Protein AF-A0A1B1U6X2-F1 (afdb_monomer_lite)

Secondary structure (DSSP, 8-state):
--SSSHHHHHHHS--TTSTTSTTTTS-EE-SSHHHHHHHHHHHHHHHHHHHHTTT-HHHHHHHHHH-EETTEE-TT-EEEEEETTEEEEEE---HHHHHHHS-HHHHHHHHHHHHHHHHHHHHHHHHHHHHT-------------------

Foldseek 3Di:
DDDPPVVVVVVVVPDPPCVVPDDPPAAPAVVDVVLLLQLLVLLLVLLVVLLVVQLPLVVNVVSQQPRDDPNHRNAPGWHWDDADNDIDIDHHYDLNVVSPPDDSVSNSVVSVVSSVVSVVVVVVSVVRVVVPPDDDPPPPPDDDDPDDDDD

Organism: NCBI:txid222136

Radius of gyration: 24.83 Å; chains: 1; bounding box: 67×34×92 Å

InterPro domains:
  IPR032411 Flagellar FLiS export co-chaperone, HP1076 [PF16522] (8-125)
  IPR038315 FLiS export co-chaperone, HP1076 superfamily [G3DSA:3.30.1120.180] (26-130)

pLDDT: mean 71.22, std 22.13, range [34.31, 96.0]

Structure (mmCIF, N/CA/C/O backbone):
data_AF-A0A1B1U6X2-F1
#
_entry.id   AF-A0A1B1U6X2-F1
#
loop_
_atom_site.group_PDB
_atom_site.id
_atom_site.type_symbol
_atom_site.label_atom_id
_atom_site.label_alt_id
_atom_site.label_comp_id
_atom_site.label_asym_id
_atom_site.label_entity_id
_atom_site.label_seq_id
_atom_site.pdbx_PDB_ins_code
_atom_site.Cartn_x
_atom_site.Cartn_y
_atom_site.Cartn_z
_atom_site.occupancy
_atom_site.B_iso_or_equiv
_atom_site.auth_seq_id
_atom_site.auth_comp_id
_atom_site.auth_asym_id
_atom_site.auth_atom_id
_atom_site.pdbx_PDB_model_num
ATOM 1 N N . MET A 1 1 ? 53.150 -18.823 -0.317 1.00 41.47 1 MET A N 1
ATOM 2 C CA . MET A 1 1 ? 52.263 -17.811 0.296 1.00 41.47 1 MET A CA 1
ATOM 3 C C . MET A 1 1 ? 51.822 -16.881 -0.819 1.00 41.47 1 MET A C 1
ATOM 5 O O . MET A 1 1 ? 52.697 -16.393 -1.510 1.00 41.47 1 MET A O 1
ATOM 9 N N . GLU A 1 2 ? 50.568 -16.639 -1.176 1.00 43.94 2 GLU A N 1
ATOM 10 C CA . GLU A 1 2 ? 49.226 -17.079 -0.783 1.00 43.94 2 GLU A CA 1
ATOM 11 C C . GLU A 1 2 ? 48.370 -16.783 -2.033 1.00 43.94 2 GLU A C 1
ATOM 13 O O . GLU A 1 2 ? 48.168 -15.622 -2.370 1.00 43.94 2 GLU A O 1
ATOM 18 N N . LYS A 1 3 ? 47.943 -17.797 -2.797 1.00 43.44 3 LYS A N 1
ATOM 19 C CA . LYS A 1 3 ? 47.041 -17.609 -3.961 1.00 43.44 3 LYS A CA 1
ATOM 20 C C . LYS A 1 3 ? 45.992 -18.717 -4.098 1.00 43.44 3 LYS A C 1
ATOM 22 O O . LYS A 1 3 ? 45.385 -18.867 -5.151 1.00 43.44 3 LYS A O 1
ATOM 27 N N . THR A 1 4 ? 45.764 -19.495 -3.042 1.00 52.69 4 THR A N 1
ATOM 28 C CA . THR A 1 4 ? 44.969 -20.731 -3.146 1.00 52.69 4 THR A CA 1
ATOM 29 C C . THR A 1 4 ? 43.626 -20.657 -2.419 1.00 52.69 4 THR A C 1
ATOM 31 O O . THR A 1 4 ? 42.765 -21.494 -2.654 1.00 52.69 4 THR A O 1
ATOM 34 N N . SER A 1 5 ? 43.383 -19.637 -1.593 1.00 44.06 5 SER A N 1
ATOM 35 C CA . SER A 1 5 ? 42.182 -19.615 -0.747 1.00 44.06 5 SER A CA 1
ATOM 36 C C . SER A 1 5 ? 40.951 -18.990 -1.414 1.0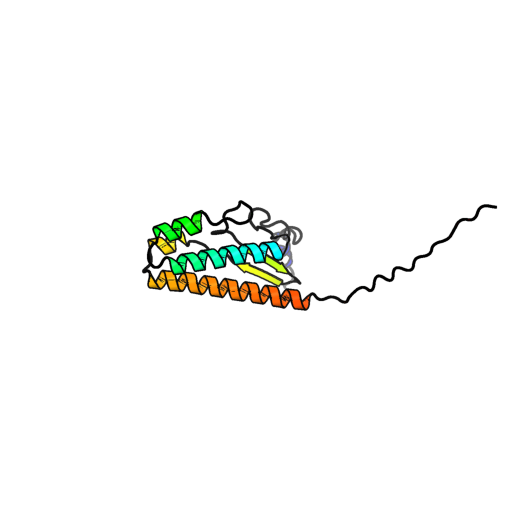0 44.06 5 SER A C 1
ATOM 38 O O . SER A 1 5 ? 39.844 -19.280 -0.988 1.00 44.06 5 SER A O 1
ATOM 40 N N . ILE A 1 6 ? 41.099 -18.181 -2.474 1.00 49.53 6 ILE A N 1
ATOM 41 C CA . ILE A 1 6 ? 39.957 -17.487 -3.112 1.00 49.53 6 ILE A CA 1
ATOM 42 C C . ILE A 1 6 ? 39.252 -18.354 -4.171 1.00 49.53 6 ILE A C 1
ATOM 44 O O . ILE A 1 6 ? 38.029 -18.294 -4.285 1.00 49.53 6 ILE A O 1
ATOM 48 N N . SER A 1 7 ? 39.966 -19.218 -4.906 1.00 45.41 7 SER A N 1
ATOM 49 C CA . SER A 1 7 ? 39.327 -20.022 -5.969 1.00 45.41 7 SER A CA 1
ATOM 50 C C . SER A 1 7 ? 38.522 -21.218 -5.444 1.00 45.41 7 SER A C 1
ATOM 52 O O . SER A 1 7 ? 37.693 -21.771 -6.164 1.00 45.41 7 SER A O 1
ATOM 54 N N . ILE A 1 8 ? 38.714 -21.596 -4.175 1.00 48.94 8 ILE A N 1
ATOM 55 C CA . ILE A 1 8 ? 37.947 -22.672 -3.533 1.00 48.94 8 ILE A CA 1
ATOM 56 C C . ILE A 1 8 ? 36.552 -22.172 -3.121 1.00 48.94 8 ILE A C 1
ATOM 58 O O . ILE A 1 8 ? 35.578 -22.908 -3.281 1.00 48.94 8 ILE A O 1
ATOM 62 N N . PHE A 1 9 ? 36.417 -20.905 -2.709 1.00 40.00 9 PHE A N 1
ATOM 63 C CA . PHE A 1 9 ? 35.105 -20.313 -2.410 1.00 40.00 9 PHE A CA 1
ATOM 64 C C . PHE A 1 9 ? 34.248 -20.096 -3.666 1.00 40.00 9 PHE A C 1
ATOM 66 O O . PHE A 1 9 ? 33.027 -20.212 -3.598 1.00 40.00 9 PHE A O 1
ATOM 73 N N . GLN A 1 10 ? 34.867 -19.890 -4.833 1.00 43.75 10 GLN A N 1
ATOM 74 C CA . GLN A 1 10 ? 34.148 -19.773 -6.109 1.00 43.75 10 GLN A CA 1
ATOM 75 C C . GLN A 1 10 ? 33.544 -21.090 -6.617 1.00 43.75 10 GLN A C 1
ATOM 77 O O . GLN A 1 10 ? 32.618 -21.051 -7.417 1.00 43.75 10 GLN A O 1
ATOM 82 N N . LYS A 1 11 ? 34.021 -22.260 -6.169 1.00 47.62 11 LYS A N 1
ATOM 83 C CA . LYS A 1 11 ? 33.470 -23.557 -6.609 1.00 47.62 11 LYS A CA 1
ATOM 84 C C . LYS A 1 11 ? 32.282 -24.055 -5.781 1.00 47.62 11 LYS A C 1
ATOM 86 O O . LYS A 1 11 ? 31.564 -24.926 -6.258 1.00 47.62 11 LYS A O 1
ATOM 91 N N . HIS A 1 12 ? 32.079 -23.525 -4.572 1.00 47.03 12 HIS A N 1
ATOM 92 C CA . HIS A 1 12 ? 30.889 -23.805 -3.752 1.00 47.03 12 HIS A CA 1
ATOM 93 C C . HIS A 1 12 ? 29.770 -22.774 -3.947 1.00 47.03 12 HIS A C 1
ATOM 95 O O . HIS A 1 12 ? 28.614 -23.076 -3.670 1.00 47.03 12 HIS A O 1
ATOM 101 N N . LEU A 1 13 ? 30.090 -21.589 -4.474 1.00 41.44 13 LEU A N 1
ATOM 102 C CA . LEU A 1 13 ? 29.113 -20.638 -5.001 1.00 41.44 13 LEU A CA 1
ATOM 103 C C . LEU A 1 13 ? 28.803 -21.022 -6.448 1.00 41.44 13 LEU A C 1
ATOM 105 O O . LEU A 1 13 ? 29.250 -20.370 -7.388 1.00 41.44 13 LEU A O 1
ATOM 109 N N . GLY A 1 14 ? 28.127 -22.163 -6.600 1.00 36.25 14 GLY A N 1
ATOM 110 C CA . GLY A 1 14 ? 27.686 -22.679 -7.888 1.00 36.25 14 GLY A CA 1
ATOM 111 C C . GLY A 1 14 ? 27.093 -21.567 -8.749 1.00 36.25 14 GLY A C 1
ATOM 112 O O . GLY A 1 14 ? 26.214 -20.845 -8.301 1.00 36.25 14 GLY A O 1
ATOM 113 N N . SER A 1 15 ? 27.645 -21.452 -9.955 1.00 38.19 15 SER A N 1
ATOM 114 C CA . SER A 1 15 ? 27.128 -20.744 -11.123 1.00 38.19 15 SER A CA 1
ATOM 115 C C . SER A 1 15 ? 26.286 -19.490 -10.851 1.00 38.19 15 SER A C 1
ATOM 117 O O . SER A 1 15 ? 25.086 -19.557 -10.595 1.00 38.19 15 SER A O 1
ATOM 119 N N . LEU A 1 16 ? 26.900 -18.326 -11.069 1.00 42.66 16 LEU A N 1
ATOM 120 C CA . LEU A 1 16 ? 26.228 -17.030 -11.239 1.00 42.66 16 LEU A CA 1
ATOM 121 C C . LEU A 1 16 ? 25.209 -16.998 -12.404 1.00 42.66 16 LEU A C 1
ATOM 123 O O . LEU A 1 16 ? 24.564 -15.975 -12.612 1.00 42.66 16 LEU A O 1
ATOM 127 N N . GLU A 1 17 ? 25.018 -18.104 -13.128 1.00 38.16 17 GLU A N 1
ATOM 128 C CA . GLU A 1 17 ? 23.946 -18.286 -14.116 1.00 38.16 17 GLU A CA 1
ATOM 129 C C . GLU A 1 17 ? 22.641 -18.826 -13.494 1.00 38.16 17 GLU A C 1
ATOM 131 O O . GLU A 1 17 ? 21.621 -18.881 -14.169 1.00 38.16 17 GLU A O 1
ATOM 136 N N . ALA A 1 18 ? 22.626 -19.186 -12.203 1.00 38.69 18 ALA A N 1
ATOM 137 C CA . ALA A 1 18 ? 21.410 -19.603 -11.489 1.00 38.69 18 ALA A CA 1
ATOM 138 C C . ALA A 1 18 ? 20.666 -18.439 -10.801 1.00 38.69 18 ALA A C 1
ATOM 140 O O . ALA A 1 18 ? 19.579 -18.628 -10.254 1.00 38.69 18 ALA A O 1
ATOM 141 N N . THR A 1 19 ? 21.221 -17.224 -10.826 1.00 40.22 19 THR A N 1
ATOM 142 C CA . THR A 1 19 ? 20.636 -16.056 -10.142 1.00 40.22 19 THR A CA 1
ATOM 143 C C . THR A 1 19 ? 19.404 -15.465 -10.838 1.00 40.22 19 THR A C 1
ATOM 145 O O . THR A 1 19 ? 18.740 -14.620 -10.251 1.00 40.22 19 THR A O 1
ATOM 148 N N . GLU A 1 20 ? 19.038 -15.941 -12.032 1.00 41.31 20 GLU A N 1
ATOM 149 C CA . GLU A 1 20 ? 17.759 -15.605 -12.688 1.00 41.31 20 GLU A CA 1
ATOM 150 C C . GLU A 1 20 ? 16.592 -16.519 -12.251 1.00 41.31 20 GLU A C 1
ATOM 152 O O . GLU A 1 20 ? 15.440 -16.289 -12.626 1.00 41.31 20 GLU A O 1
ATOM 157 N N . GLN A 1 21 ? 16.864 -17.547 -11.435 1.00 38.69 21 GLN A N 1
ATOM 158 C CA . GLN A 1 21 ? 15.886 -18.569 -11.031 1.00 38.69 21 GLN A CA 1
ATOM 159 C C . GLN A 1 21 ? 15.670 -18.693 -9.519 1.00 38.69 21 GLN A C 1
ATOM 161 O O . GLN A 1 21 ? 14.930 -19.567 -9.070 1.00 38.69 21 GLN A O 1
ATOM 166 N N . ILE A 1 22 ? 16.244 -17.799 -8.713 1.00 36.81 22 ILE A N 1
ATOM 167 C CA . ILE A 1 22 ? 15.995 -17.780 -7.269 1.00 36.81 22 ILE A CA 1
ATOM 168 C C . ILE A 1 22 ? 14.796 -16.853 -7.004 1.00 36.81 22 ILE A C 1
ATOM 170 O O . ILE A 1 22 ? 14.944 -15.636 -6.984 1.00 36.81 22 ILE A O 1
ATOM 174 N N . ASN A 1 23 ? 13.624 -17.474 -6.797 1.00 34.31 23 ASN A N 1
ATOM 175 C CA . ASN A 1 23 ? 12.301 -16.909 -6.454 1.00 34.31 23 ASN A CA 1
ATOM 176 C C . ASN A 1 23 ? 11.388 -16.408 -7.594 1.00 34.31 23 ASN A C 1
ATOM 178 O O . ASN A 1 23 ? 10.722 -15.386 -7.451 1.00 34.31 23 ASN A O 1
ATOM 182 N N . GLN A 1 24 ? 11.233 -17.174 -8.680 1.00 37.59 24 GLN A N 1
ATOM 183 C CA . GLN A 1 24 ? 10.109 -16.946 -9.612 1.00 37.59 24 GLN A CA 1
ATOM 184 C C . GLN A 1 24 ? 8.728 -17.345 -9.044 1.00 37.59 24 GLN A C 1
ATOM 186 O O . GLN A 1 24 ? 7.711 -16.947 -9.603 1.00 37.59 24 GLN A O 1
ATOM 191 N N . ASP A 1 25 ? 8.666 -18.056 -7.913 1.00 35.88 25 ASP A N 1
ATOM 192 C CA . ASP A 1 25 ? 7.405 -18.616 -7.398 1.00 35.88 25 ASP A CA 1
ATOM 193 C C . ASP A 1 25 ? 6.590 -17.681 -6.482 1.00 35.88 25 ASP A C 1
ATOM 195 O O . ASP A 1 25 ? 5.488 -18.043 -6.073 1.00 35.88 25 ASP A O 1
ATOM 199 N N . PHE A 1 26 ? 7.069 -16.473 -6.152 1.00 39.72 26 PHE A N 1
ATOM 200 C CA . PHE A 1 26 ? 6.284 -15.553 -5.305 1.00 39.72 26 PHE A CA 1
ATOM 201 C C . PHE A 1 26 ? 6.547 -14.060 -5.526 1.00 39.72 26 PHE A C 1
ATOM 203 O O . PHE A 1 26 ? 6.155 -13.222 -4.719 1.00 39.72 26 PHE A O 1
ATOM 210 N N . ILE A 1 27 ? 7.200 -13.698 -6.625 1.00 41.22 27 ILE A N 1
ATOM 211 C CA . ILE A 1 27 ? 7.265 -12.304 -7.050 1.00 41.22 27 ILE A CA 1
ATOM 212 C C . ILE A 1 27 ? 6.167 -12.178 -8.091 1.00 41.22 27 ILE A C 1
ATOM 214 O O . ILE A 1 27 ? 6.266 -12.772 -9.167 1.00 41.22 27 ILE A O 1
ATOM 218 N N . ARG A 1 28 ? 5.104 -11.418 -7.795 1.00 43.69 28 ARG A N 1
ATOM 219 C CA . ARG A 1 28 ? 4.239 -10.908 -8.860 1.00 43.69 28 ARG A CA 1
ATOM 220 C C . ARG A 1 28 ? 5.135 -9.949 -9.635 1.00 43.69 28 ARG A C 1
ATOM 222 O O . ARG A 1 28 ? 5.227 -8.771 -9.308 1.00 43.69 28 ARG A O 1
ATOM 229 N N . ASN A 1 29 ? 5.894 -10.505 -10.579 1.00 43.88 29 ASN A N 1
ATOM 230 C CA . ASN A 1 29 ? 6.673 -9.764 -11.547 1.00 43.88 29 ASN A CA 1
ATOM 231 C C . ASN A 1 29 ? 5.595 -9.007 -12.300 1.00 43.88 29 ASN A C 1
ATOM 233 O O . ASN A 1 29 ? 4.936 -9.584 -13.166 1.00 43.88 29 ASN A O 1
ATOM 237 N N . THR A 1 30 ? 5.287 -7.792 -11.851 1.00 47.34 30 THR A N 1
ATOM 238 C CA . THR A 1 30 ? 4.357 -6.923 -12.553 1.00 47.34 30 THR A CA 1
ATOM 239 C C . THR A 1 30 ? 4.998 -6.766 -13.917 1.00 47.34 30 THR A C 1
ATOM 241 O O . THR A 1 30 ? 6.014 -6.097 -14.072 1.00 47.34 30 THR A O 1
ATOM 244 N N . HIS A 1 31 ? 4.490 -7.508 -14.903 1.00 51.06 31 HIS A N 1
ATOM 245 C CA . HIS A 1 31 ? 5.087 -7.557 -16.240 1.00 51.06 31 HIS A CA 1
ATOM 246 C C . HIS A 1 31 ? 4.964 -6.184 -16.920 1.00 51.06 31 HIS A C 1
ATOM 248 O O . HIS A 1 31 ? 5.476 -5.966 -18.015 1.00 51.06 31 HIS A O 1
ATOM 254 N N . ASN A 1 32 ? 4.266 -5.255 -16.263 1.00 68.50 32 ASN A N 1
ATOM 255 C CA . ASN A 1 32 ? 3.942 -3.934 -16.716 1.00 68.50 32 ASN A CA 1
ATOM 256 C C . ASN A 1 32 ? 3.918 -2.972 -15.516 1.00 68.50 32 ASN A C 1
ATOM 258 O O . ASN A 1 32 ? 3.221 -3.219 -14.530 1.00 68.50 32 ASN A O 1
ATOM 262 N N . ILE A 1 33 ? 4.620 -1.842 -15.625 1.00 81.31 33 ILE A N 1
ATOM 263 C CA . ILE A 1 33 ? 4.610 -0.746 -14.638 1.00 81.31 33 ILE A CA 1
ATOM 264 C C . ILE A 1 33 ? 3.170 -0.324 -14.304 1.00 81.31 33 ILE A C 1
ATOM 266 O O . ILE A 1 33 ? 2.853 -0.023 -13.155 1.00 81.31 33 ILE A O 1
ATOM 270 N N . ASN A 1 34 ? 2.264 -0.388 -15.282 1.00 84.31 34 ASN A N 1
ATOM 271 C CA . ASN A 1 34 ? 0.853 -0.065 -15.089 1.00 84.31 34 ASN A CA 1
ATOM 272 C C . ASN A 1 34 ? 0.155 -0.996 -14.085 1.00 84.31 34 ASN A C 1
ATOM 274 O O . ASN A 1 34 ? -0.742 -0.557 -13.367 1.00 84.31 34 ASN A O 1
ATOM 278 N N . GLU A 1 35 ? 0.550 -2.270 -14.010 1.00 86.62 35 GLU A N 1
ATOM 279 C CA . GLU A 1 35 ? 0.007 -3.206 -13.020 1.00 86.62 35 GLU A CA 1
ATOM 280 C C . GLU A 1 35 ? 0.497 -2.864 -11.618 1.00 86.62 35 GLU A C 1
ATOM 282 O O . GLU A 1 35 ? -0.292 -2.91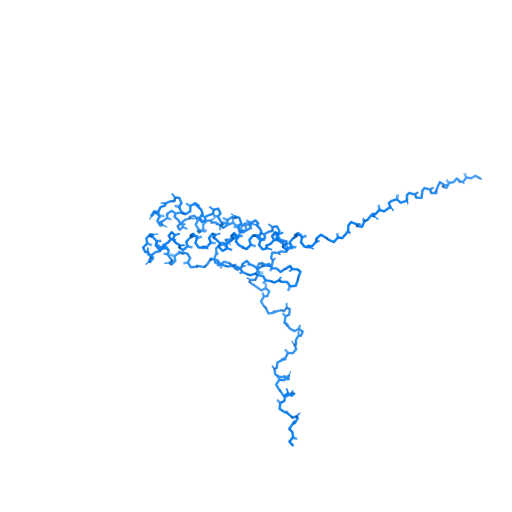0 -10.678 1.00 86.62 35 GLU A O 1
ATOM 287 N N . ALA A 1 36 ? 1.765 -2.468 -11.478 1.00 86.44 36 ALA A N 1
ATOM 288 C CA . ALA A 1 36 ? 2.305 -2.011 -10.203 1.00 86.44 36 ALA A CA 1
ATOM 289 C C . ALA A 1 36 ? 1.619 -0.725 -9.736 1.00 86.44 36 ALA A C 1
ATOM 291 O O . ALA A 1 36 ? 1.156 -0.663 -8.600 1.00 86.44 36 ALA A O 1
ATOM 292 N N . ILE A 1 37 ? 1.479 0.267 -10.620 1.00 90.31 37 ILE A N 1
ATOM 293 C CA . ILE A 1 37 ? 0.751 1.508 -10.325 1.00 90.31 37 ILE A CA 1
ATOM 294 C C . ILE A 1 37 ? -0.690 1.185 -9.915 1.00 90.31 37 ILE A C 1
ATOM 296 O O . ILE A 1 37 ? -1.150 1.656 -8.877 1.00 90.31 37 ILE A O 1
ATOM 300 N N . GLY A 1 38 ? -1.391 0.347 -10.686 1.00 92.06 38 GLY A N 1
ATOM 301 C CA . GLY A 1 38 ? -2.767 -0.048 -10.385 1.00 92.06 38 GLY A CA 1
ATOM 302 C C . GLY A 1 38 ? -2.896 -0.770 -9.042 1.00 92.06 38 GLY A C 1
ATOM 303 O O . GLY A 1 38 ? -3.789 -0.454 -8.255 1.00 92.06 38 GLY A O 1
ATOM 304 N N . ALA A 1 39 ? -1.975 -1.685 -8.736 1.00 91.69 39 ALA A N 1
ATOM 305 C CA . ALA A 1 39 ? -1.923 -2.371 -7.452 1.00 91.69 39 ALA A CA 1
ATOM 306 C C . ALA A 1 39 ? -1.715 -1.371 -6.298 1.00 91.69 39 ALA A C 1
ATOM 308 O O . ALA A 1 39 ? -2.509 -1.325 -5.358 1.00 91.69 39 ALA A O 1
ATOM 309 N N . LEU A 1 40 ? -0.705 -0.506 -6.398 1.00 93.00 40 LEU A N 1
ATOM 310 C CA . LEU A 1 40 ? -0.399 0.506 -5.384 1.00 93.00 40 LEU A CA 1
ATOM 311 C C . LEU A 1 40 ? -1.565 1.472 -5.148 1.00 93.00 40 LEU A C 1
ATOM 313 O O . LEU A 1 40 ? -1.873 1.798 -4.003 1.00 93.00 40 LEU A O 1
ATOM 317 N N . GLN A 1 41 ? -2.273 1.868 -6.207 1.00 93.94 41 GLN A N 1
ATOM 318 C CA . GLN A 1 41 ? -3.471 2.703 -6.107 1.00 93.94 41 GLN A CA 1
ATOM 319 C C . GLN A 1 41 ? -4.623 1.999 -5.378 1.00 93.94 41 GLN A C 1
ATOM 321 O O . GLN A 1 41 ? -5.313 2.623 -4.569 1.00 93.94 41 GLN A O 1
ATOM 326 N N . VAL A 1 42 ? -4.837 0.701 -5.624 1.00 94.69 42 VAL A N 1
ATOM 327 C CA . VAL A 1 42 ? -5.853 -0.087 -4.902 1.00 94.69 42 VAL A CA 1
ATOM 328 C C . VAL A 1 42 ? -5.503 -0.209 -3.420 1.00 94.69 42 VAL A C 1
ATOM 330 O O . VAL A 1 42 ? -6.389 -0.078 -2.568 1.00 94.69 42 VAL A O 1
ATOM 333 N N . ILE A 1 43 ? -4.223 -0.405 -3.097 1.00 94.06 43 ILE A N 1
ATOM 334 C CA . ILE A 1 43 ? -3.753 -0.422 -1.712 1.00 94.06 43 ILE A CA 1
ATOM 335 C C . ILE A 1 43 ? -3.997 0.939 -1.050 1.00 94.06 43 ILE A C 1
ATOM 337 O O . ILE A 1 43 ? -4.659 0.981 -0.013 1.00 94.06 43 ILE A O 1
ATOM 341 N N . ASP A 1 44 ? -3.529 2.047 -1.640 1.00 95.44 44 ASP A N 1
ATOM 342 C CA . ASP A 1 44 ? -3.700 3.390 -1.059 1.00 95.44 44 ASP A CA 1
ATOM 343 C C . ASP A 1 44 ? -5.177 3.715 -0.822 1.00 95.44 44 ASP A C 1
ATOM 345 O O . ASP A 1 44 ? -5.557 4.171 0.261 1.00 95.44 44 ASP A O 1
ATOM 349 N N . LEU A 1 45 ? -6.036 3.411 -1.800 1.00 96.00 45 LEU A N 1
ATOM 350 C CA . LEU A 1 45 ? -7.474 3.615 -1.674 1.00 96.00 45 LEU A CA 1
ATOM 351 C C . LEU A 1 45 ? -8.063 2.805 -0.514 1.00 96.00 45 LEU A C 1
ATOM 353 O O . LEU A 1 45 ? -8.922 3.309 0.213 1.00 96.00 45 LEU A O 1
ATOM 357 N N . THR A 1 46 ? -7.613 1.564 -0.327 1.00 94.88 46 THR A N 1
ATOM 358 C CA . THR A 1 46 ? -8.082 0.714 0.772 1.00 94.88 46 THR A CA 1
ATOM 359 C C . THR A 1 46 ? -7.625 1.264 2.121 1.00 94.88 46 THR A C 1
ATOM 361 O O . THR A 1 46 ? -8.451 1.443 3.012 1.00 94.88 46 THR A O 1
ATOM 364 N N . LEU A 1 47 ? -6.352 1.647 2.257 1.00 93.38 47 LEU A N 1
ATOM 365 C CA . LEU A 1 47 ? -5.827 2.260 3.482 1.00 93.38 47 LEU A CA 1
ATOM 366 C C . LEU A 1 47 ? -6.531 3.585 3.810 1.00 93.38 47 LEU A C 1
ATOM 368 O O . LEU A 1 47 ? -6.836 3.863 4.970 1.00 93.38 47 LEU A O 1
ATOM 372 N N . LYS A 1 48 ? -6.842 4.393 2.790 1.00 95.25 48 LYS A N 1
ATOM 373 C CA . LYS A 1 48 ? -7.615 5.631 2.937 1.00 95.25 48 LYS A CA 1
ATOM 374 C C . LYS A 1 48 ? -9.025 5.358 3.464 1.00 95.25 48 LYS A C 1
ATOM 376 O O . LYS A 1 48 ? -9.499 6.096 4.326 1.00 95.25 48 LYS A O 1
ATOM 381 N N . LYS A 1 49 ? -9.687 4.304 2.975 1.00 94.81 49 LYS A N 1
ATOM 382 C CA . LYS A 1 49 ? -10.990 3.870 3.501 1.00 94.81 49 LYS A CA 1
ATOM 383 C C . LYS A 1 49 ? -10.870 3.393 4.947 1.00 94.81 49 LYS A C 1
ATOM 385 O O . LYS A 1 49 ? -11.685 3.810 5.762 1.00 94.81 49 LYS A O 1
ATOM 390 N N . CYS A 1 50 ? -9.834 2.629 5.293 1.00 91.44 50 CYS A N 1
ATOM 391 C CA . CYS A 1 50 ? -9.594 2.224 6.680 1.00 91.44 50 CYS A CA 1
ATOM 392 C C . CYS A 1 50 ? -9.460 3.437 7.611 1.00 91.44 50 CYS A C 1
ATOM 394 O O . CYS A 1 50 ? -10.157 3.510 8.614 1.00 91.44 50 CYS A O 1
ATOM 396 N N . LEU A 1 51 ? -8.678 4.454 7.235 1.00 91.06 51 LEU A N 1
ATOM 397 C CA . LEU A 1 51 ? -8.564 5.697 8.014 1.00 91.06 51 LEU A CA 1
ATOM 398 C C . LEU A 1 51 ? -9.910 6.420 8.209 1.00 91.06 51 LEU A C 1
ATOM 400 O O . LEU A 1 51 ? -10.118 7.064 9.233 1.00 91.06 51 LEU A O 1
ATOM 404 N N . SER A 1 52 ? -10.834 6.313 7.247 1.00 91.81 52 SER A N 1
ATOM 405 C CA . SER A 1 52 ? -12.170 6.916 7.359 1.00 91.81 52 SER A CA 1
ATOM 406 C C . SER A 1 52 ? -13.131 6.153 8.278 1.00 91.81 52 SER A C 1
ATOM 408 O O . SER A 1 52 ? -14.106 6.739 8.740 1.00 91.81 52 SER A O 1
ATOM 410 N N . LEU A 1 53 ? -12.855 4.875 8.567 1.00 88.94 53 LEU A N 1
ATOM 411 C CA . LEU A 1 53 ? -13.664 4.035 9.459 1.00 88.94 53 LEU A CA 1
ATOM 412 C C . LEU A 1 53 ? -13.371 4.274 10.952 1.00 88.94 53 LEU A C 1
ATOM 414 O O . LEU A 1 53 ? -14.109 3.792 11.809 1.00 88.94 53 LEU A O 1
ATOM 418 N N . GLY A 1 54 ? -12.328 5.037 11.288 1.00 82.00 54 GLY A N 1
ATOM 419 C CA . GLY A 1 54 ? -12.041 5.433 12.668 1.00 82.00 54 GLY A CA 1
ATOM 420 C C . GLY A 1 54 ? -11.526 4.281 13.532 1.00 82.00 54 GLY A C 1
ATOM 421 O O . GLY A 1 54 ? -10.366 3.908 13.414 1.00 82.00 54 GLY A O 1
ATOM 422 N N . GLU A 1 55 ? -12.355 3.758 14.437 1.00 81.62 55 GLU A N 1
ATOM 423 C CA . GLU A 1 55 ? -11.973 2.692 15.386 1.00 81.62 55 GLU A CA 1
ATOM 424 C C . GLU A 1 55 ? -12.663 1.348 15.096 1.00 81.62 55 GLU A C 1
ATOM 426 O O . GLU A 1 55 ? -12.494 0.393 15.853 1.00 81.62 55 GLU A O 1
ATOM 431 N N . ASP A 1 56 ? -13.426 1.246 14.002 1.00 87.38 56 ASP A N 1
ATOM 432 C CA . ASP A 1 56 ? -14.109 0.007 13.616 1.00 87.38 56 ASP A CA 1
ATOM 433 C C . ASP A 1 56 ? -13.123 -1.003 13.004 1.00 87.38 56 ASP A C 1
ATOM 435 O O . ASP A 1 56 ? -12.979 -1.137 11.785 1.00 87.38 56 ASP A O 1
ATOM 439 N N . SER A 1 57 ? -12.404 -1.706 13.879 1.00 83.31 57 SER A N 1
ATOM 440 C CA . SER A 1 57 ? -11.395 -2.694 13.498 1.00 83.31 57 SER A CA 1
ATOM 441 C C . SER A 1 57 ? -11.977 -3.847 12.679 1.00 83.31 57 SER A C 1
ATOM 443 O O . SER A 1 57 ? -11.293 -4.365 11.796 1.00 83.31 57 SER A O 1
ATOM 445 N N . GLN A 1 58 ? -13.238 -4.220 12.912 1.00 85.31 58 GLN A N 1
ATOM 446 C CA . GLN A 1 58 ? -13.895 -5.298 12.180 1.00 85.31 58 GLN A CA 1
ATOM 447 C C . GLN A 1 58 ? -14.181 -4.890 10.730 1.00 85.31 58 GLN A C 1
ATOM 449 O O . GLN A 1 58 ? -13.836 -5.636 9.813 1.00 85.31 58 GLN A O 1
ATOM 454 N N . ALA A 1 59 ? -14.723 -3.690 10.508 1.00 89.81 59 ALA A N 1
ATOM 455 C CA . ALA A 1 59 ? -14.946 -3.171 9.160 1.00 89.81 59 ALA A CA 1
ATOM 456 C C . ALA A 1 59 ? -13.625 -2.944 8.399 1.00 89.81 59 ALA A C 1
ATOM 458 O O . ALA A 1 59 ? -13.546 -3.186 7.192 1.00 89.81 59 ALA A O 1
ATOM 459 N N . MET A 1 60 ? -12.561 -2.522 9.092 1.00 90.31 60 MET A N 1
ATOM 460 C CA . MET A 1 60 ? -11.230 -2.398 8.485 1.00 90.31 60 MET A CA 1
ATOM 461 C C . MET A 1 60 ? -10.652 -3.750 8.063 1.00 90.31 60 MET A C 1
ATOM 463 O O . MET A 1 60 ? -10.138 -3.869 6.950 1.00 90.31 60 MET A O 1
ATOM 467 N N . LEU A 1 61 ? -10.745 -4.768 8.927 1.00 87.69 61 LEU A N 1
ATOM 468 C CA . LEU A 1 61 ? -10.317 -6.131 8.605 1.00 87.69 61 LEU A CA 1
ATOM 469 C C . LEU A 1 61 ? -11.050 -6.657 7.372 1.00 87.69 61 LEU A C 1
ATOM 471 O O . LEU A 1 61 ? -10.417 -7.190 6.466 1.00 87.69 61 LEU A O 1
ATOM 475 N N . GLU A 1 62 ? -12.367 -6.462 7.304 1.00 90.38 62 GLU A N 1
ATOM 476 C CA . GLU A 1 62 ? -13.167 -6.881 6.155 1.00 90.38 62 GLU A CA 1
ATOM 477 C C . GLU A 1 62 ? -12.731 -6.176 4.861 1.00 90.38 62 GLU A C 1
ATOM 479 O O . GLU A 1 62 ? -12.572 -6.831 3.829 1.00 90.38 62 GLU A O 1
ATOM 484 N N . LEU A 1 63 ? -12.466 -4.865 4.905 1.00 92.12 63 LEU A N 1
ATOM 485 C CA . LEU A 1 63 ? -11.944 -4.128 3.749 1.00 92.12 63 LEU A CA 1
ATOM 486 C C . LEU A 1 63 ? -10.605 -4.680 3.260 1.00 92.12 63 LEU A C 1
ATOM 488 O O . LEU A 1 63 ? -10.413 -4.829 2.055 1.00 92.12 63 LEU A O 1
ATOM 492 N N . ILE A 1 64 ? -9.686 -4.966 4.179 1.00 89.88 64 ILE A N 1
ATOM 493 C CA . ILE A 1 64 ? -8.347 -5.463 3.852 1.00 89.88 64 ILE A CA 1
ATOM 494 C C . ILE A 1 64 ? -8.420 -6.879 3.285 1.00 89.88 64 ILE A C 1
ATOM 496 O O . ILE A 1 64 ? -7.847 -7.138 2.229 1.00 89.88 64 ILE A O 1
ATOM 500 N N . CYS A 1 65 ? -9.169 -7.776 3.928 1.00 88.94 65 CYS A N 1
ATOM 501 C CA . CYS A 1 65 ? -9.322 -9.161 3.481 1.00 88.94 65 CYS A CA 1
ATOM 502 C C . CYS A 1 65 ? -10.000 -9.268 2.106 1.00 88.94 65 CYS A C 1
ATOM 504 O O . CYS A 1 65 ? -9.685 -10.172 1.336 1.00 88.94 65 CYS A O 1
ATOM 506 N N . ASN A 1 66 ? -10.907 -8.342 1.781 1.00 91.25 66 ASN A N 1
ATOM 507 C CA . ASN A 1 66 ? -11.618 -8.324 0.501 1.00 91.25 66 ASN A CA 1
ATOM 508 C C . ASN A 1 66 ? -10.908 -7.507 -0.589 1.00 91.25 66 ASN A C 1
ATOM 510 O O . ASN A 1 66 ? -11.353 -7.496 -1.742 1.00 91.25 66 ASN A O 1
ATOM 514 N N . ALA A 1 67 ? -9.820 -6.807 -0.263 1.00 91.69 67 ALA A N 1
ATOM 515 C CA . ALA A 1 67 ? -9.088 -6.017 -1.238 1.00 91.69 67 ALA A CA 1
ATOM 516 C C . ALA A 1 67 ? -8.337 -6.931 -2.209 1.00 91.69 67 ALA A C 1
ATOM 518 O O . ALA A 1 67 ? -7.396 -7.648 -1.856 1.00 91.69 67 ALA A O 1
ATOM 519 N N . THR A 1 68 ? -8.755 -6.873 -3.469 1.00 92.44 68 THR A N 1
ATOM 520 C CA . THR A 1 68 ? -8.168 -7.657 -4.548 1.00 92.44 68 THR A CA 1
ATOM 521 C C . THR A 1 68 ? -7.800 -6.766 -5.723 1.00 92.44 68 THR A C 1
ATOM 523 O O . THR A 1 68 ? -8.440 -5.749 -5.992 1.00 92.44 68 THR A O 1
ATOM 526 N N . PHE A 1 69 ? -6.765 -7.169 -6.452 1.00 91.00 69 PHE A N 1
ATOM 527 C CA . PHE A 1 69 ? -6.379 -6.570 -7.719 1.00 91.00 69 PHE A CA 1
ATOM 528 C C . PHE A 1 69 ? -6.152 -7.666 -8.753 1.00 91.00 69 PHE A C 1
ATOM 530 O O . PHE A 1 69 ? -5.335 -8.575 -8.561 1.00 91.00 69 PHE A O 1
ATOM 537 N N . MET A 1 70 ? -6.910 -7.587 -9.850 1.00 88.38 70 MET A N 1
ATOM 538 C CA . MET A 1 70 ? -6.971 -8.623 -10.885 1.00 88.38 70 MET A CA 1
ATOM 539 C C . MET A 1 70 ? -7.267 -10.015 -10.294 1.00 88.38 70 MET A C 1
ATOM 541 O O . MET A 1 70 ? -6.543 -10.979 -10.530 1.00 88.38 70 MET A O 1
ATOM 545 N N . GLY A 1 71 ? -8.301 -10.099 -9.448 1.00 88.06 71 GLY A N 1
ATOM 546 C CA . GLY A 1 71 ? -8.776 -11.355 -8.849 1.00 88.06 71 GLY A CA 1
ATOM 547 C C . GLY A 1 71 ? -7.866 -11.964 -7.777 1.00 88.06 71 GLY A C 1
ATOM 548 O O . GLY A 1 71 ? -8.152 -13.052 -7.292 1.00 88.06 71 GLY A O 1
ATOM 549 N N . THR A 1 72 ? -6.784 -11.281 -7.400 1.00 87.19 72 THR A N 1
ATOM 550 C CA . THR A 1 72 ? -5.811 -11.761 -6.409 1.00 87.19 72 THR A CA 1
ATOM 551 C C . THR A 1 72 ? -5.813 -10.841 -5.193 1.00 87.19 72 THR A C 1
ATOM 553 O O . THR A 1 72 ? -5.877 -9.624 -5.367 1.00 87.19 72 THR A O 1
ATOM 556 N N . ALA A 1 73 ? -5.750 -11.400 -3.980 1.00 89.88 73 ALA A N 1
ATOM 557 C CA . ALA A 1 73 ? -5.578 -10.622 -2.750 1.00 89.88 73 ALA A CA 1
ATOM 558 C C . ALA A 1 73 ? -4.334 -9.730 -2.853 1.00 89.88 73 ALA A C 1
ATOM 560 O O . ALA A 1 73 ? -3.322 -10.172 -3.380 1.00 89.88 73 ALA A O 1
ATOM 561 N N . ILE A 1 74 ? -4.413 -8.476 -2.408 1.00 90.19 74 ILE A N 1
ATOM 562 C CA . ILE A 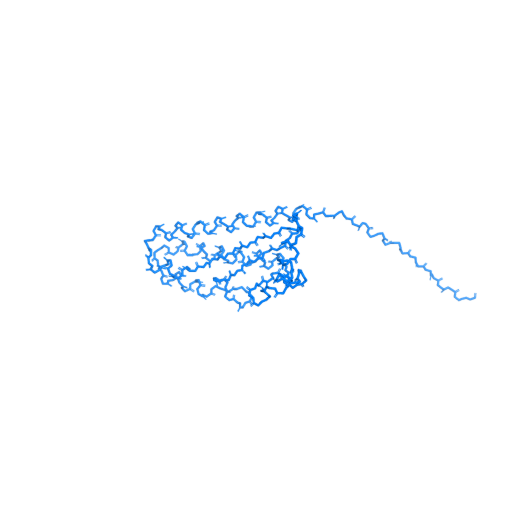1 74 ? -3.320 -7.515 -2.631 1.00 90.19 74 ILE A CA 1
ATOM 563 C C . ILE A 1 74 ? -2.442 -7.260 -1.400 1.00 90.19 74 ILE A C 1
ATOM 565 O O . ILE A 1 74 ? -1.287 -6.859 -1.528 1.00 90.19 74 ILE A O 1
ATOM 569 N N . PHE A 1 75 ? -2.976 -7.502 -0.207 1.00 89.25 75 PHE A N 1
ATOM 570 C CA . PHE A 1 75 ? -2.221 -7.413 1.040 1.00 89.25 75 PHE A CA 1
ATOM 571 C C . PHE A 1 75 ? -1.413 -8.684 1.294 1.00 89.25 75 PHE A C 1
ATOM 573 O O . PHE A 1 75 ? -1.701 -9.732 0.718 1.00 89.25 75 PHE A O 1
ATOM 580 N N . ASP A 1 76 ? -0.374 -8.565 2.126 1.00 86.88 76 ASP A N 1
ATOM 581 C CA . ASP A 1 76 ? 0.592 -9.637 2.406 1.00 86.88 76 ASP A CA 1
ATOM 582 C C . ASP A 1 76 ? 1.311 -10.180 1.151 1.00 86.88 76 ASP A C 1
ATOM 584 O O . ASP A 1 76 ? 1.929 -11.244 1.185 1.00 86.88 76 ASP A O 1
ATOM 588 N N . GLN A 1 77 ? 1.280 -9.419 0.051 1.00 85.62 77 GLN A N 1
ATOM 589 C CA . GLN A 1 77 ? 2.023 -9.693 -1.174 1.00 85.62 77 GLN A CA 1
ATOM 590 C C . GLN A 1 77 ? 3.182 -8.715 -1.344 1.00 85.62 77 GLN A C 1
ATOM 592 O O . GLN A 1 77 ? 3.102 -7.545 -0.959 1.00 85.62 77 GLN A O 1
ATOM 597 N N . ASP A 1 78 ? 4.255 -9.208 -1.954 1.00 86.62 78 ASP A N 1
ATOM 598 C CA . ASP A 1 78 ? 5.379 -8.392 -2.380 1.00 86.62 78 ASP A CA 1
ATOM 599 C C . ASP A 1 78 ? 5.089 -7.799 -3.765 1.00 86.62 78 ASP A C 1
ATOM 601 O O . ASP A 1 78 ? 4.885 -8.525 -4.740 1.00 86.62 78 ASP A O 1
ATOM 605 N N . ILE A 1 79 ? 5.084 -6.468 -3.856 1.00 86.19 79 ILE A N 1
ATOM 606 C CA . ILE A 1 79 ? 5.037 -5.739 -5.124 1.00 86.19 79 ILE A CA 1
ATOM 607 C C . ILE A 1 79 ? 6.456 -5.287 -5.432 1.00 86.19 79 ILE A C 1
ATOM 609 O O . ILE A 1 79 ? 6.997 -4.408 -4.761 1.00 86.19 79 ILE A O 1
ATOM 613 N N . GLN A 1 80 ? 7.055 -5.889 -6.454 1.00 86.19 80 GLN A N 1
ATOM 614 C CA . GLN A 1 80 ? 8.381 -5.532 -6.939 1.00 86.19 80 GLN A CA 1
ATOM 615 C C . GLN A 1 80 ? 8.275 -4.904 -8.326 1.00 86.19 80 GLN A C 1
ATOM 617 O O . GLN A 1 80 ? 7.586 -5.429 -9.205 1.00 86.19 80 GLN A O 1
ATOM 622 N N . VAL A 1 81 ? 8.983 -3.792 -8.513 1.00 83.56 81 VAL A N 1
ATOM 623 C CA . VAL A 1 81 ? 9.160 -3.147 -9.814 1.00 83.56 81 VAL A CA 1
ATOM 624 C C . VAL A 1 81 ? 10.642 -3.072 -10.136 1.00 83.56 81 VAL A C 1
ATOM 626 O O . VAL A 1 81 ? 11.433 -2.612 -9.311 1.00 83.56 81 VAL A O 1
ATOM 629 N N . CYS A 1 82 ? 10.993 -3.501 -11.346 1.00 81.19 82 CYS A N 1
ATOM 630 C CA . CYS A 1 82 ? 12.332 -3.409 -11.912 1.00 81.19 82 CYS A CA 1
ATOM 631 C C . CYS A 1 82 ? 12.275 -2.529 -13.169 1.00 81.19 82 CYS A C 1
ATOM 633 O O . CYS A 1 82 ? 11.638 -2.910 -14.149 1.00 81.19 82 CYS A O 1
ATOM 635 N N . LEU A 1 83 ? 12.925 -1.364 -13.140 1.00 75.38 83 LEU A N 1
ATOM 636 C CA . LEU A 1 83 ? 12.961 -0.404 -14.246 1.00 75.38 83 LEU A CA 1
ATOM 637 C C . LEU A 1 83 ? 14.354 0.223 -14.363 1.00 75.38 83 LEU A C 1
ATOM 639 O O . LEU A 1 83 ? 14.932 0.643 -13.363 1.00 75.38 83 LEU A O 1
ATOM 643 N N . SER A 1 84 ? 14.903 0.264 -15.579 1.00 67.31 84 SER A N 1
ATOM 644 C CA . SER A 1 84 ? 16.155 0.963 -15.920 1.00 67.31 84 SER A CA 1
ATOM 645 C C . SER A 1 84 ? 17.308 0.724 -14.938 1.00 67.31 84 SER A C 1
ATOM 647 O O . SER A 1 84 ? 17.983 1.640 -14.472 1.00 67.31 84 SER A O 1
ATOM 649 N N . SER A 1 85 ? 17.568 -0.559 -14.655 1.00 74.50 85 SER A N 1
ATOM 650 C CA . SER A 1 85 ? 18.610 -1.062 -13.735 1.00 74.50 85 SER A CA 1
ATOM 651 C C . SER A 1 85 ? 18.354 -0.809 -12.245 1.00 74.50 85 SER A C 1
ATOM 653 O O . SER A 1 85 ? 19.194 -1.154 -11.416 1.00 74.50 85 SER A O 1
ATOM 655 N N . GLN A 1 86 ? 17.208 -0.230 -11.890 1.00 78.69 86 GLN A N 1
ATOM 656 C CA . GLN A 1 86 ? 16.773 -0.035 -10.514 1.00 78.69 86 GLN A CA 1
ATOM 657 C C . GLN A 1 86 ? 15.658 -1.018 -10.170 1.00 78.69 86 GLN A C 1
ATOM 659 O O . GLN A 1 86 ? 14.817 -1.354 -11.004 1.00 78.69 86 GLN A O 1
ATOM 664 N N . SER A 1 87 ? 15.632 -1.463 -8.919 1.00 84.56 87 SER A N 1
ATOM 665 C CA . SER A 1 87 ? 14.546 -2.280 -8.391 1.00 84.56 87 SER A CA 1
ATOM 666 C C . SER A 1 87 ? 14.097 -1.740 -7.047 1.00 84.56 87 SER A C 1
ATOM 668 O O . SER A 1 87 ? 14.932 -1.499 -6.172 1.00 84.56 87 SER A O 1
ATOM 670 N N . ARG A 1 88 ? 12.787 -1.614 -6.859 1.00 87.12 88 ARG A N 1
ATOM 671 C CA . ARG A 1 88 ? 12.182 -1.281 -5.569 1.00 87.12 88 ARG A CA 1
ATOM 672 C C . ARG A 1 88 ? 11.073 -2.279 -5.274 1.00 87.12 88 ARG A C 1
ATOM 674 O O . ARG A 1 88 ? 10.381 -2.744 -6.179 1.00 87.12 88 ARG A O 1
ATOM 681 N N . GLN A 1 89 ? 10.923 -2.612 -4.001 1.00 88.88 89 GLN A N 1
ATOM 682 C CA . GLN A 1 89 ? 9.902 -3.525 -3.511 1.00 88.88 89 GLN A CA 1
ATOM 683 C C . GLN A 1 89 ? 9.144 -2.861 -2.370 1.00 88.88 89 GLN A C 1
ATOM 685 O O . GLN A 1 89 ? 9.737 -2.156 -1.554 1.00 88.88 89 GLN A O 1
ATOM 690 N N . ILE A 1 90 ? 7.840 -3.098 -2.324 1.00 88.31 90 ILE A N 1
ATOM 691 C CA . ILE A 1 90 ? 6.967 -2.691 -1.232 1.00 88.31 90 ILE A CA 1
ATOM 692 C C . ILE A 1 90 ? 6.022 -3.835 -0.895 1.00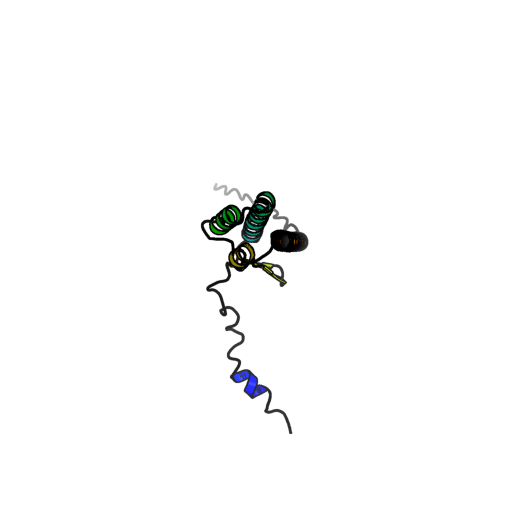 88.31 90 ILE A C 1
ATOM 694 O O . ILE A 1 90 ? 5.520 -4.540 -1.769 1.00 88.31 90 ILE A O 1
ATOM 698 N N . ALA A 1 91 ? 5.791 -4.017 0.397 1.00 86.56 91 ALA A N 1
ATOM 699 C CA . ALA A 1 91 ? 4.819 -4.960 0.909 1.00 86.56 91 ALA A CA 1
ATOM 700 C C . ALA A 1 91 ? 4.150 -4.364 2.138 1.00 86.56 91 ALA A C 1
ATOM 702 O O . ALA A 1 91 ? 4.793 -3.733 2.987 1.00 86.56 91 ALA A O 1
ATOM 703 N N . ILE A 1 92 ? 2.849 -4.601 2.253 1.00 84.31 92 ILE A N 1
ATOM 704 C CA . ILE A 1 92 ? 2.099 -4.234 3.447 1.00 84.31 92 ILE A CA 1
ATOM 705 C C . ILE A 1 92 ? 1.629 -5.516 4.093 1.00 84.31 92 ILE A C 1
ATOM 707 O O . ILE A 1 92 ? 0.683 -6.154 3.633 1.00 84.31 92 ILE A O 1
ATOM 711 N N . ARG A 1 93 ? 2.373 -5.895 5.131 1.00 83.62 93 ARG A N 1
ATOM 712 C CA . ARG A 1 93 ? 2.191 -7.143 5.857 1.00 83.62 93 ARG A CA 1
ATOM 713 C C . ARG A 1 93 ? 1.524 -6.909 7.200 1.00 83.62 93 ARG A C 1
ATOM 715 O O . ARG A 1 93 ? 1.617 -5.811 7.754 1.00 83.62 93 ARG A O 1
ATOM 722 N N . CYS A 1 94 ? 0.931 -7.968 7.742 1.00 68.62 94 CYS A N 1
ATOM 723 C CA . CYS A 1 94 ? 0.530 -8.050 9.149 1.00 68.62 94 CYS A CA 1
ATOM 724 C C . CYS A 1 94 ? -0.463 -6.953 9.572 1.00 68.62 94 CYS A C 1
ATOM 726 O O . CYS A 1 94 ? -0.475 -6.523 10.731 1.00 68.62 94 CYS A O 1
ATOM 728 N N . ILE A 1 95 ? -1.313 -6.475 8.652 1.00 73.81 95 ILE A N 1
ATOM 729 C CA . ILE A 1 95 ? -2.298 -5.446 9.015 1.00 73.81 95 ILE A CA 1
ATOM 730 C C . ILE A 1 95 ? -3.330 -6.022 9.987 1.00 73.81 95 ILE A C 1
ATOM 732 O O . ILE A 1 95 ? -3.725 -5.330 10.919 1.00 73.81 95 ILE A O 1
ATOM 736 N N . ALA A 1 96 ? -3.706 -7.295 9.841 1.00 73.31 96 ALA A N 1
ATOM 737 C CA . ALA A 1 96 ? -4.643 -7.945 10.754 1.00 73.31 96 ALA A CA 1
ATOM 738 C C . ALA A 1 96 ? -4.116 -8.007 12.201 1.00 73.31 96 ALA A C 1
ATOM 740 O O . ALA A 1 96 ? -4.821 -7.637 13.144 1.00 73.31 96 ALA A O 1
ATOM 741 N N . ASP A 1 97 ? -2.843 -8.368 12.379 1.00 73.75 97 ASP A N 1
ATOM 742 C CA . ASP A 1 97 ? -2.190 -8.365 13.694 1.00 73.75 97 ASP A CA 1
ATOM 743 C C . ASP A 1 97 ? -2.097 -6.949 14.267 1.00 73.75 97 ASP A C 1
ATOM 745 O O . ASP A 1 97 ? -2.280 -6.733 15.469 1.00 73.75 97 ASP A O 1
ATOM 749 N N . THR A 1 98 ? -1.856 -5.972 13.389 1.00 73.38 98 THR A N 1
ATOM 750 C CA . THR A 1 98 ? -1.770 -4.560 13.758 1.00 73.38 98 THR A CA 1
ATOM 751 C C . THR A 1 98 ? -3.131 -4.011 14.194 1.00 73.38 98 THR A C 1
ATOM 753 O O . THR A 1 98 ? -3.191 -3.247 15.154 1.00 73.38 98 THR A O 1
ATOM 756 N N . LEU A 1 99 ? -4.218 -4.435 13.547 1.00 73.00 99 LEU A N 1
ATOM 757 C CA . LEU A 1 99 ? -5.596 -4.039 13.850 1.00 73.00 99 LEU A CA 1
ATOM 758 C C . LEU A 1 99 ? -6.106 -4.597 15.180 1.00 73.00 99 LEU A C 1
ATOM 760 O O . LEU A 1 99 ? -6.880 -3.935 15.864 1.00 73.00 99 LEU A O 1
ATOM 764 N N . THR A 1 100 ? -5.672 -5.800 15.550 1.00 70.19 100 THR A N 1
ATOM 765 C CA . THR A 1 100 ? -6.219 -6.513 16.715 1.00 70.19 100 THR A CA 1
ATOM 766 C C . THR A 1 100 ? -5.518 -6.130 18.022 1.00 70.19 100 THR A C 1
ATOM 768 O O . THR A 1 100 ? -6.128 -6.168 19.087 1.00 70.19 100 THR A O 1
ATOM 771 N N . ASN A 1 101 ? -4.239 -5.739 17.954 1.00 69.94 101 ASN A N 1
ATOM 772 C CA . ASN A 1 101 ? -3.379 -5.622 19.138 1.00 69.94 101 ASN A CA 1
ATOM 773 C C . ASN A 1 101 ? -2.936 -4.190 19.478 1.00 69.94 101 ASN A C 1
ATOM 775 O O . ASN A 1 101 ? -2.221 -4.000 20.462 1.00 69.94 101 ASN A O 1
ATOM 779 N N . ASN A 1 102 ? -3.316 -3.181 18.687 1.00 72.94 102 ASN A N 1
ATOM 780 C CA . ASN A 1 102 ? -2.819 -1.817 18.871 1.00 72.94 102 ASN A CA 1
ATOM 781 C C . ASN A 1 102 ? -3.912 -0.813 19.228 1.00 72.94 102 ASN A C 1
ATOM 783 O O . ASN A 1 102 ? -5.059 -0.914 18.806 1.00 72.94 102 ASN A O 1
ATOM 787 N N . HIS A 1 103 ? -3.504 0.221 19.964 1.00 77.62 103 HIS A N 1
ATOM 788 C CA . HIS A 1 103 ? -4.330 1.395 20.217 1.00 77.62 103 HIS A CA 1
ATOM 789 C C . HIS A 1 103 ? -4.704 2.095 18.888 1.00 77.62 103 HIS A C 1
ATOM 791 O O . HIS A 1 103 ? -3.833 2.212 18.016 1.00 77.62 103 HIS A O 1
ATOM 797 N N . PRO A 1 104 ? -5.924 2.648 18.735 1.00 78.25 104 PRO A N 1
ATOM 798 C CA . PRO A 1 104 ? -6.380 3.278 17.488 1.00 78.25 104 PRO A CA 1
ATOM 799 C C . PRO A 1 104 ? -5.439 4.354 16.928 1.00 78.25 104 PRO A C 1
ATOM 801 O O . PRO A 1 104 ? -5.181 4.423 15.729 1.00 78.25 104 PRO A O 1
ATOM 804 N N . ALA A 1 105 ? -4.841 5.167 17.803 1.00 81.69 105 ALA A N 1
ATOM 805 C CA . ALA A 1 105 ? -3.843 6.163 17.399 1.00 81.69 105 ALA A CA 1
ATOM 806 C C . ALA A 1 105 ? -2.591 5.544 16.738 1.00 81.69 105 ALA A C 1
ATOM 808 O O . ALA A 1 105 ? -2.054 6.098 15.779 1.00 81.69 105 ALA A O 1
ATOM 809 N N . THR A 1 106 ? -2.135 4.387 17.227 1.00 83.38 106 THR A N 1
ATOM 810 C CA . THR A 1 106 ? -0.994 3.653 16.662 1.00 83.38 106 THR A CA 1
ATOM 811 C C . THR A 1 106 ? -1.350 3.073 15.299 1.00 83.38 106 THR A C 1
ATOM 813 O O . THR A 1 106 ? -0.551 3.164 14.369 1.00 83.38 106 THR A O 1
ATOM 816 N N . LEU A 1 107 ? -2.568 2.548 15.158 1.00 84.38 107 LEU A N 1
ATOM 817 C CA . LEU A 1 107 ? -3.089 2.055 13.888 1.00 84.38 107 LEU A CA 1
ATOM 818 C C . LEU A 1 107 ? -3.174 3.173 12.844 1.00 84.38 107 LEU A C 1
ATOM 820 O O . LEU A 1 107 ? -2.644 3.026 11.748 1.00 84.38 107 LEU A O 1
ATOM 824 N N . ASN A 1 108 ? -3.766 4.318 13.188 1.00 87.50 108 ASN A N 1
ATOM 825 C CA . ASN A 1 108 ? -3.874 5.451 12.266 1.00 87.50 108 ASN A CA 1
ATOM 826 C C . ASN A 1 108 ? -2.501 5.956 11.821 1.00 87.50 108 ASN A C 1
ATOM 828 O O . ASN A 1 108 ? -2.311 6.284 10.648 1.00 87.50 108 ASN A O 1
ATOM 832 N N . LYS A 1 109 ? -1.525 5.965 12.735 1.00 89.12 109 LYS A N 1
ATOM 833 C CA . LYS A 1 109 ? -0.138 6.293 12.408 1.00 89.12 109 LYS A CA 1
ATOM 834 C C . LYS A 1 109 ? 0.460 5.274 11.437 1.00 89.12 109 LYS A C 1
ATOM 836 O O . LYS A 1 109 ? 1.027 5.687 10.432 1.00 89.12 109 LYS A O 1
ATOM 841 N N . PHE A 1 110 ? 0.291 3.978 11.696 1.00 88.81 110 PHE A N 1
ATOM 842 C CA . PHE A 1 110 ? 0.764 2.911 10.811 1.00 88.81 110 PHE A CA 1
ATOM 843 C C . PHE A 1 110 ? 0.154 3.017 9.407 1.00 88.81 110 PHE A C 1
ATOM 845 O O . PHE A 1 110 ? 0.882 3.034 8.417 1.00 88.81 110 PHE A O 1
ATOM 852 N N . LEU A 1 111 ? -1.173 3.154 9.314 1.00 90.62 111 LEU A N 1
ATOM 853 C CA . LEU A 1 111 ? -1.874 3.301 8.039 1.00 90.62 111 LEU A CA 1
ATOM 854 C C . LEU A 1 111 ? -1.388 4.545 7.286 1.00 90.62 111 LEU A C 1
ATOM 856 O O . LEU A 1 111 ? -1.132 4.471 6.089 1.00 90.62 111 LEU A O 1
ATOM 860 N N . SER A 1 112 ? -1.204 5.672 7.980 1.00 92.25 112 SER A N 1
ATOM 861 C CA . SER A 1 112 ? -0.707 6.913 7.371 1.00 92.25 112 SER A CA 1
ATOM 862 C C . SER A 1 112 ? 0.721 6.768 6.844 1.00 92.25 112 SER A C 1
ATOM 864 O O . SER A 1 112 ? 0.978 7.138 5.704 1.00 92.25 112 SER A O 1
ATOM 866 N N . GLN A 1 113 ? 1.619 6.161 7.625 1.00 92.81 113 GLN A N 1
ATOM 867 C CA . GLN A 1 113 ? 2.998 5.891 7.205 1.00 92.81 113 GLN A CA 1
ATOM 868 C C . GLN A 1 113 ? 3.049 4.985 5.975 1.00 92.81 113 GLN A C 1
ATOM 870 O O . GLN A 1 113 ? 3.829 5.218 5.059 1.00 92.81 113 GLN A O 1
ATOM 875 N N . LYS A 1 114 ? 2.181 3.971 5.914 1.00 92.38 114 LYS A N 1
ATOM 876 C CA . LYS A 1 114 ? 2.107 3.087 4.750 1.00 92.38 114 LYS A CA 1
ATOM 877 C C . LYS A 1 114 ? 1.579 3.780 3.500 1.00 92.38 114 LYS A C 1
ATOM 879 O O . LYS A 1 114 ? 2.038 3.471 2.408 1.00 92.38 114 LYS A O 1
ATOM 884 N N . ARG A 1 115 ? 0.663 4.738 3.639 1.00 95.25 115 ARG A N 1
ATOM 885 C CA . ARG A 1 115 ? 0.218 5.570 2.510 1.00 95.25 115 ARG A CA 1
ATOM 886 C C . ARG A 1 115 ? 1.317 6.508 2.012 1.00 95.25 115 ARG A C 1
ATOM 888 O O . ARG A 1 115 ? 1.443 6.691 0.809 1.00 95.25 115 ARG A O 1
ATOM 895 N N . GLU A 1 116 ? 2.120 7.060 2.918 1.00 95.81 116 GLU A N 1
ATOM 896 C CA . GLU A 1 116 ? 3.294 7.870 2.569 1.00 95.81 116 GLU A CA 1
ATOM 897 C C . GLU A 1 116 ? 4.343 7.036 1.816 1.00 95.81 116 GLU A C 1
ATOM 899 O O . GLU A 1 116 ? 4.779 7.436 0.743 1.00 95.81 116 GLU A O 1
ATOM 904 N N . GLU A 1 117 ? 4.637 5.819 2.284 1.00 94.88 117 GLU A N 1
ATOM 905 C CA . GLU A 1 117 ? 5.535 4.881 1.593 1.00 94.88 117 GLU A CA 1
ATOM 906 C C . GLU A 1 117 ? 5.052 4.552 0.166 1.00 94.88 117 GLU A C 1
ATOM 908 O O . GLU A 1 117 ? 5.856 4.491 -0.764 1.00 94.88 117 GLU A O 1
ATOM 913 N N . ILE A 1 118 ? 3.737 4.378 -0.034 1.00 94.94 118 ILE A N 1
ATOM 914 C CA . ILE A 1 118 ? 3.148 4.183 -1.370 1.00 94.94 118 ILE A CA 1
ATOM 915 C C . ILE A 1 118 ? 3.306 5.437 -2.235 1.00 94.94 118 ILE A C 1
ATOM 917 O O . ILE A 1 118 ? 3.637 5.312 -3.413 1.00 94.94 118 ILE A O 1
ATOM 921 N N . ALA A 1 119 ? 3.065 6.628 -1.680 1.00 95.81 119 ALA A N 1
ATOM 922 C CA . ALA A 1 119 ? 3.203 7.884 -2.413 1.00 95.81 119 ALA A CA 1
ATOM 923 C C . ALA A 1 119 ? 4.644 8.074 -2.909 1.00 95.81 119 ALA A C 1
ATOM 925 O O . ALA A 1 119 ? 4.854 8.266 -4.102 1.00 95.81 119 ALA A O 1
ATOM 926 N N . GLU A 1 120 ? 5.634 7.873 -2.037 1.00 95.56 120 GLU A N 1
ATOM 927 C CA . GLU A 1 120 ? 7.051 7.910 -2.412 1.00 95.56 120 GLU A CA 1
ATOM 928 C C . GLU A 1 120 ? 7.427 6.841 -3.449 1.00 95.56 120 GLU A C 1
ATOM 930 O O . GLU A 1 120 ? 8.355 7.028 -4.240 1.00 95.56 120 GLU A O 1
ATOM 935 N N . PHE A 1 121 ? 6.766 5.680 -3.424 1.00 93.31 121 PHE A N 1
ATOM 936 C CA . PHE A 1 121 ? 6.973 4.637 -4.425 1.00 93.31 121 PHE A CA 1
ATOM 937 C C . PHE A 1 121 ? 6.437 5.075 -5.790 1.00 93.31 121 PHE A C 1
ATOM 939 O O . PHE A 1 121 ? 7.116 4.900 -6.800 1.00 93.31 121 PHE A O 1
ATOM 946 N N . LEU A 1 122 ? 5.232 5.646 -5.823 1.00 92.44 122 LEU A N 1
ATOM 947 C CA . LEU A 1 122 ? 4.615 6.150 -7.046 1.00 92.44 122 LEU A CA 1
ATOM 948 C C . LEU A 1 122 ? 5.404 7.325 -7.630 1.00 92.44 122 LEU A C 1
ATOM 950 O O . LEU A 1 122 ? 5.649 7.324 -8.831 1.00 92.44 122 LEU A O 1
ATOM 954 N N . ASP A 1 123 ? 5.863 8.264 -6.804 1.00 92.69 123 ASP A N 1
ATOM 955 C CA . ASP A 1 123 ? 6.705 9.380 -7.252 1.00 92.69 123 ASP A CA 1
ATOM 956 C C . ASP A 1 123 ? 8.006 8.865 -7.885 1.00 92.69 123 ASP A C 1
ATOM 958 O O . ASP A 1 123 ? 8.343 9.237 -9.007 1.00 92.69 123 ASP A O 1
ATOM 962 N N . TRP A 1 124 ? 8.674 7.903 -7.235 1.00 90.25 124 TRP A N 1
ATOM 963 C CA . TRP A 1 124 ? 9.861 7.245 -7.792 1.00 90.25 124 TRP A CA 1
ATOM 964 C C . TRP A 1 124 ? 9.589 6.565 -9.145 1.00 90.25 124 TRP A C 1
ATOM 966 O O . TRP A 1 124 ? 10.412 6.664 -10.057 1.00 90.25 124 TRP A O 1
ATOM 976 N N . LEU A 1 125 ? 8.437 5.899 -9.307 1.00 87.94 125 LEU A N 1
ATOM 977 C CA . LEU A 1 125 ? 8.046 5.310 -10.594 1.00 87.94 125 LEU A CA 1
ATOM 978 C C . LEU A 1 125 ? 7.850 6.378 -11.673 1.00 87.94 125 LEU A C 1
ATOM 980 O O . LEU A 1 125 ? 8.312 6.201 -12.799 1.00 87.94 125 LEU A O 1
ATOM 984 N N . MET A 1 126 ? 7.177 7.478 -11.336 1.00 87.88 126 MET A N 1
ATOM 985 C CA . MET A 1 126 ? 6.902 8.569 -12.270 1.00 87.88 126 MET A CA 1
ATOM 986 C C . MET A 1 126 ? 8.179 9.298 -12.693 1.00 87.88 126 MET A C 1
ATOM 988 O O . MET A 1 126 ? 8.296 9.686 -13.856 1.00 87.88 126 MET A O 1
ATOM 992 N N . ASP A 1 127 ? 9.138 9.465 -11.785 1.00 87.19 127 ASP A N 1
ATOM 993 C CA . ASP A 1 127 ? 10.442 10.053 -12.092 1.00 87.19 127 ASP A CA 1
ATOM 994 C C . ASP A 1 127 ? 11.250 9.156 -13.034 1.00 87.19 127 ASP A C 1
ATOM 996 O O . ASP A 1 127 ? 11.804 9.635 -14.022 1.00 87.19 127 ASP A O 1
ATOM 1000 N N . LEU A 1 128 ? 11.273 7.842 -12.790 1.00 81.38 128 LEU A N 1
ATOM 1001 C CA . LEU A 1 128 ? 11.955 6.904 -13.685 1.00 81.38 128 LEU A CA 1
ATOM 1002 C C . LEU A 1 128 ? 11.322 6.851 -15.076 1.00 81.38 128 LEU A C 1
ATOM 1004 O O . LEU A 1 128 ? 12.038 6.860 -16.073 1.00 81.38 128 LEU A O 1
ATOM 1008 N N . MET A 1 129 ? 9.991 6.857 -15.154 1.00 79.69 129 MET A N 1
ATOM 1009 C CA . MET A 1 129 ? 9.278 6.882 -16.432 1.00 79.69 129 MET A CA 1
ATOM 1010 C C . MET A 1 129 ? 9.550 8.153 -17.249 1.00 79.69 129 MET A C 1
ATOM 1012 O O . MET A 1 129 ? 9.517 8.092 -18.472 1.00 79.69 129 MET A O 1
ATOM 1016 N N . GLN A 1 130 ? 9.824 9.292 -16.602 1.00 78.44 130 GLN A N 1
ATOM 1017 C CA . GLN A 1 130 ? 10.216 10.533 -17.287 1.00 78.44 130 GLN A CA 1
ATOM 1018 C C . GLN A 1 130 ? 11.656 10.490 -17.819 1.00 78.44 130 GLN A C 1
ATOM 1020 O O . GLN A 1 130 ? 11.987 11.207 -18.761 1.00 78.44 130 GLN A O 1
ATOM 1025 N N . ILE A 1 131 ? 12.524 9.669 -17.222 1.00 64.81 131 ILE A N 1
ATOM 1026 C CA . ILE A 1 131 ? 13.920 9.505 -17.652 1.00 64.81 131 ILE A CA 1
ATOM 1027 C C . ILE A 1 131 ? 14.015 8.581 -18.881 1.00 64.81 131 ILE A C 1
ATOM 1029 O O . ILE A 1 131 ? 14.911 8.764 -19.705 1.00 64.81 131 ILE A O 1
ATOM 1033 N N . ASP A 1 132 ? 13.076 7.642 -19.044 1.00 53.19 132 ASP A N 1
ATOM 1034 C CA . ASP A 1 132 ? 13.029 6.683 -20.161 1.00 53.19 132 ASP A CA 1
ATOM 1035 C C . ASP A 1 132 ? 12.427 7.238 -21.475 1.00 53.19 132 ASP A C 1
ATOM 1037 O O . ASP A 1 132 ? 12.199 6.478 -22.422 1.00 53.19 132 ASP A O 1
ATOM 1041 N N . ASP A 1 133 ? 12.239 8.558 -21.601 1.00 43.25 133 ASP A N 1
ATOM 1042 C CA . ASP A 1 133 ? 11.953 9.209 -22.889 1.00 43.25 133 ASP A CA 1
ATOM 1043 C C . ASP A 1 133 ? 13.193 9.147 -23.820 1.00 43.25 133 ASP A C 1
ATOM 1045 O O . ASP A 1 133 ? 13.992 10.077 -23.952 1.00 43.25 133 ASP A O 1
ATOM 1049 N N . ILE A 1 134 ? 13.367 8.003 -24.490 1.00 43.91 134 ILE A N 1
ATOM 1050 C CA . ILE A 1 134 ? 14.332 7.768 -25.576 1.00 43.91 134 ILE A CA 1
ATOM 1051 C C . ILE A 1 134 ? 13.768 8.362 -26.891 1.00 43.91 134 ILE A C 1
ATOM 1053 O O . ILE A 1 134 ? 12.572 8.245 -27.167 1.00 43.91 134 ILE A O 1
ATOM 1057 N N . PRO A 1 135 ? 14.609 9.011 -27.727 1.00 37.94 135 PRO A N 1
ATOM 1058 C CA . PRO A 1 135 ? 14.220 9.874 -28.842 1.00 37.94 135 PRO A CA 1
ATOM 1059 C C . PRO A 1 135 ? 13.276 9.221 -29.849 1.00 37.94 135 PRO A C 1
ATOM 1061 O O . PRO A 1 135 ? 13.510 8.112 -30.329 1.00 37.94 135 PRO A O 1
ATOM 1064 N N . SER A 1 136 ? 12.260 9.993 -30.239 1.00 36.28 136 SER A N 1
ATOM 1065 C CA . SER A 1 136 ? 11.377 9.719 -31.373 1.00 36.28 136 SER A CA 1
ATOM 1066 C C . SER A 1 136 ? 12.157 9.208 -32.591 1.00 36.28 136 SER A C 1
ATOM 1068 O O . SER A 1 136 ? 12.817 9.955 -33.315 1.00 36.28 136 SER A O 1
ATOM 1070 N N . THR A 1 137 ? 12.057 7.907 -32.857 1.00 39.59 137 THR A N 1
ATOM 1071 C CA . THR A 1 137 ? 12.421 7.354 -34.157 1.00 39.59 137 THR A CA 1
ATOM 1072 C C . THR A 1 137 ? 11.385 7.855 -35.156 1.00 39.59 137 THR A C 1
ATOM 1074 O O . THR A 1 137 ? 10.269 7.344 -35.252 1.00 39.59 137 THR A O 1
ATOM 1077 N N . GLN A 1 138 ? 11.747 8.907 -35.896 1.00 37.16 138 GLN A N 1
ATOM 1078 C CA . GLN A 1 138 ? 11.053 9.306 -37.114 1.00 37.16 138 GLN A CA 1
ATOM 1079 C C . GLN A 1 138 ? 11.005 8.098 -38.052 1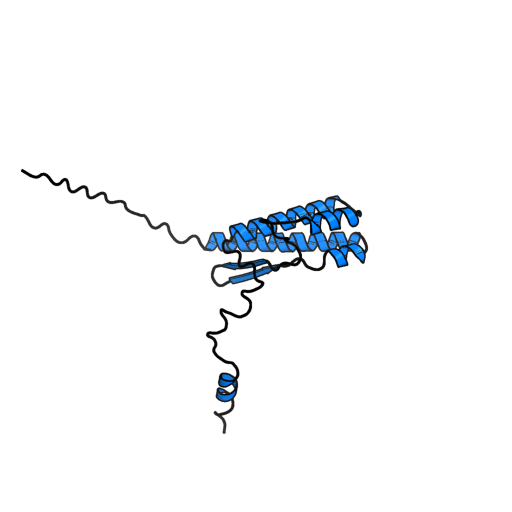.00 37.16 138 GLN A C 1
ATOM 1081 O O . GLN A 1 138 ? 11.970 7.780 -38.743 1.00 37.16 138 GLN A O 1
ATOM 1086 N N . THR A 1 139 ? 9.867 7.411 -38.069 1.00 36.31 139 THR A N 1
ATOM 1087 C CA . THR A 1 139 ? 9.571 6.404 -39.081 1.00 36.31 139 THR A CA 1
ATOM 1088 C C . THR A 1 139 ? 9.179 7.165 -40.342 1.00 36.31 139 THR A C 1
ATOM 1090 O O . THR A 1 139 ? 8.027 7.562 -40.521 1.00 36.31 139 THR A O 1
ATOM 1093 N N . SER A 1 140 ? 10.154 7.454 -41.200 1.00 35.88 140 SER A N 1
ATOM 1094 C CA . SER A 1 140 ? 9.910 7.973 -42.540 1.00 35.88 140 SER A CA 1
ATOM 1095 C C . SER A 1 140 ? 9.287 6.866 -43.393 1.00 35.88 140 SER A C 1
ATOM 1097 O O . SER A 1 140 ? 9.968 6.024 -43.971 1.00 35.88 140 SER A O 1
ATOM 1099 N N . TYR A 1 141 ? 7.958 6.877 -43.496 1.00 34.34 141 TYR A N 1
ATOM 1100 C CA . TYR A 1 141 ? 7.247 6.177 -44.561 1.00 34.34 141 TYR A CA 1
ATOM 1101 C C . TYR A 1 141 ? 7.596 6.841 -45.901 1.00 34.34 141 TYR A C 1
ATOM 1103 O O . TYR A 1 141 ? 6.918 7.769 -46.338 1.00 34.34 141 TYR A O 1
ATOM 1111 N N . GLN A 1 142 ? 8.649 6.377 -46.577 1.00 38.59 142 GLN A N 1
ATOM 1112 C CA . GLN A 1 142 ? 8.760 6.584 -48.019 1.00 38.59 142 GLN A CA 1
ATOM 1113 C C . GLN A 1 142 ? 7.991 5.473 -48.730 1.00 38.59 142 GLN A C 1
ATOM 1115 O O . GLN A 1 142 ? 8.454 4.347 -48.880 1.00 38.59 142 GLN A O 1
ATOM 1120 N N . GLN A 1 143 ? 6.778 5.825 -49.154 1.00 42.44 143 GLN A N 1
ATOM 1121 C CA . GLN A 1 143 ? 6.035 5.115 -50.185 1.00 42.44 143 GLN A CA 1
ATOM 1122 C C . GLN A 1 143 ? 6.892 5.032 -51.456 1.00 42.44 143 GLN A C 1
ATOM 1124 O O . GLN A 1 143 ? 7.106 6.038 -52.128 1.00 42.44 143 GLN A O 1
ATOM 1129 N N . SER A 1 144 ? 7.325 3.834 -51.836 1.00 40.94 144 SER A N 1
ATOM 1130 C CA . SER A 1 144 ? 7.690 3.522 -53.217 1.00 40.94 144 SER A CA 1
ATOM 1131 C C . SER A 1 144 ? 6.592 2.646 -53.820 1.00 40.94 144 SE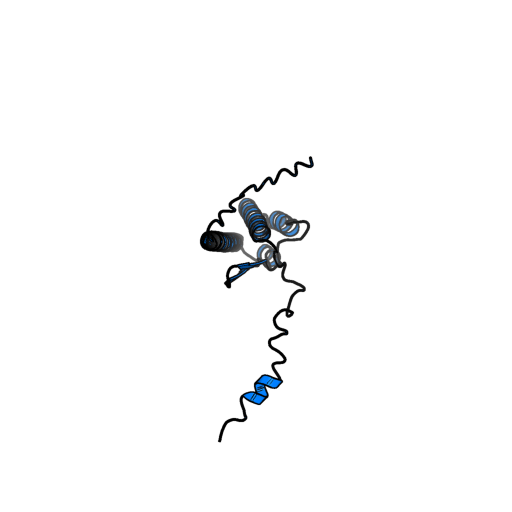R A C 1
ATOM 1133 O O . SER A 1 144 ? 6.633 1.420 -53.792 1.00 40.94 144 SER A O 1
ATOM 1135 N N . MET A 1 145 ? 5.565 3.301 -54.373 1.00 41.88 145 MET A N 1
ATOM 1136 C CA . MET A 1 145 ? 4.718 2.674 -55.386 1.00 41.88 145 MET A CA 1
ATOM 1137 C C . MET A 1 145 ? 5.560 2.486 -56.650 1.00 41.88 145 MET A C 1
ATOM 1139 O O . MET A 1 145 ? 5.790 3.441 -57.390 1.00 41.88 145 MET A O 1
ATOM 1143 N N . THR A 1 146 ? 5.984 1.262 -56.945 1.00 42.06 146 THR A N 1
ATOM 1144 C CA . THR A 1 146 ? 6.328 0.880 -58.317 1.00 42.06 146 THR A CA 1
ATOM 1145 C C . THR A 1 146 ? 5.106 0.229 -58.954 1.00 42.06 146 THR A C 1
ATOM 1147 O O . THR A 1 146 ? 4.807 -0.949 -58.774 1.00 42.06 146 THR A O 1
ATOM 1150 N N . LEU A 1 147 ? 4.362 1.049 -59.698 1.00 38.94 147 LEU A N 1
ATOM 1151 C CA . LEU A 1 147 ? 3.352 0.609 -60.654 1.00 38.94 147 LEU A CA 1
ATOM 1152 C C . LEU A 1 147 ? 4.016 -0.304 -61.694 1.00 38.94 147 LEU A C 1
ATOM 1154 O O . LEU A 1 147 ? 4.739 0.164 -62.571 1.00 38.94 147 LEU A O 1
ATOM 1158 N N . SER A 1 148 ? 3.741 -1.604 -61.608 1.00 40.06 148 SER A N 1
ATOM 1159 C CA . SER A 1 148 ? 3.967 -2.537 -62.708 1.00 40.06 148 SER A CA 1
ATOM 1160 C C . SER A 1 148 ? 2.958 -2.217 -63.813 1.00 40.06 148 SER A C 1
ATOM 1162 O O . SER A 1 148 ? 1.762 -2.474 -63.673 1.00 40.06 148 SER A O 1
ATOM 1164 N N . LYS A 1 149 ? 3.422 -1.597 -64.900 1.00 43.19 149 LYS A N 1
ATOM 1165 C CA . LYS A 1 149 ? 2.698 -1.585 -66.172 1.00 43.19 149 LYS A CA 1
ATOM 1166 C C . LYS A 1 149 ? 3.337 -2.628 -67.077 1.00 43.19 149 LYS A C 1
ATOM 1168 O O . LYS A 1 149 ? 4.390 -2.391 -67.655 1.00 43.19 149 LYS A O 1
ATOM 1173 N N . ASN A 1 150 ? 2.669 -3.773 -67.170 1.00 41.12 150 ASN A N 1
ATOM 1174 C CA . ASN A 1 150 ? 2.717 -4.615 -68.357 1.00 41.12 150 ASN A CA 1
ATOM 1175 C C . ASN A 1 150 ? 2.136 -3.807 -69.518 1.00 41.12 150 ASN A C 1
ATOM 1177 O O . ASN A 1 150 ? 1.000 -3.360 -69.378 1.00 41.12 150 ASN A O 1
ATOM 1181 N N . TYR A 1 151 ? 2.908 -3.602 -70.584 1.00 42.69 151 TYR A N 1
ATOM 1182 C CA . TYR A 1 151 ? 2.515 -3.698 -71.998 1.00 42.69 151 TYR A CA 1
ATOM 1183 C C . TYR A 1 151 ? 3.779 -3.634 -72.855 1.00 42.69 151 TYR A C 1
ATOM 1185 O O . TYR A 1 151 ? 4.556 -2.670 -72.673 1.00 42.69 151 TYR A O 1
#

Sequence (151 aa):
MEKTSISIFQKHLGSLEATEQINQDFIRNTHNINEAIGALQVIDLTLKKCLSLGEDSQAMLELICNATFMGTAIFDQDIQVCLSSQSRQIAIRCIADTLTNNHPATLNKFLSQKREEIAEFLDWLMDLMQIDDIPSTQTSYQQSMTLSKNY